Protein AF-A0A853I9T3-F1 (afdb_monomer_lite)

pLDDT: mean 93.99, std 6.18, range [61.59, 98.19]

Structure (mmCIF, N/CA/C/O backbone):
data_AF-A0A853I9T3-F1
#
_entry.id   AF-A0A853I9T3-F1
#
loop_
_atom_site.group_PDB
_atom_site.id
_atom_site.type_symbol
_atom_site.label_atom_id
_atom_site.label_alt_id
_atom_site.label_comp_id
_atom_site.label_asym_id
_atom_site.label_entity_id
_atom_site.label_seq_id
_atom_site.pdbx_PDB_ins_code
_atom_site.Cartn_x
_atom_site.Cartn_y
_atom_site.Cartn_z
_atom_site.occupancy
_atom_site.B_iso_or_equiv
_atom_site.auth_seq_id
_atom_site.auth_comp_id
_atom_site.auth_asym_id
_atom_site.auth_atom_id
_atom_site.pdbx_PDB_model_num
ATOM 1 N N . MET A 1 1 ? 28.305 0.179 -9.674 1.00 61.59 1 MET A N 1
ATOM 2 C CA . MET A 1 1 ? 27.146 0.041 -8.767 1.00 61.59 1 MET A CA 1
ATOM 3 C C . MET A 1 1 ? 25.901 0.113 -9.632 1.00 61.59 1 MET A C 1
ATOM 5 O O . MET A 1 1 ? 25.842 1.015 -10.455 1.00 61.59 1 MET A O 1
ATOM 9 N N . THR A 1 2 ? 24.987 -0.848 -9.522 1.00 75.50 2 THR A N 1
ATOM 10 C CA . THR A 1 2 ? 23.729 -0.854 -10.292 1.00 75.50 2 THR A CA 1
ATOM 11 C C . THR A 1 2 ? 22.694 -0.004 -9.562 1.00 75.50 2 THR A C 1
ATOM 13 O O . THR A 1 2 ? 22.646 -0.061 -8.330 1.00 75.50 2 THR A O 1
ATOM 16 N N . ASN A 1 3 ? 21.903 0.779 -10.298 1.00 84.31 3 ASN A N 1
ATOM 17 C CA . ASN A 1 3 ? 20.732 1.452 -9.737 1.00 84.31 3 ASN A CA 1
ATOM 18 C C . ASN A 1 3 ? 19.793 0.395 -9.153 1.00 84.31 3 ASN A C 1
ATOM 20 O O . ASN A 1 3 ? 19.663 -0.686 -9.729 1.00 84.31 3 ASN A O 1
ATOM 24 N N . ARG A 1 4 ? 19.185 0.695 -8.006 1.00 92.12 4 ARG A N 1
ATOM 25 C CA . ARG A 1 4 ? 18.107 -0.131 -7.462 1.00 92.12 4 ARG A CA 1
ATOM 26 C C . ARG A 1 4 ? 16.869 0.708 -7.277 1.00 92.12 4 ARG A C 1
ATOM 28 O O . ARG A 1 4 ? 16.922 1.708 -6.565 1.00 92.12 4 ARG A O 1
ATOM 35 N N . GLU A 1 5 ? 15.782 0.312 -7.901 1.00 94.12 5 GLU A N 1
ATOM 36 C CA . GLU A 1 5 ? 14.533 1.049 -7.943 1.00 94.12 5 GLU A CA 1
ATOM 37 C C . GLU A 1 5 ? 13.393 0.099 -7.608 1.00 94.12 5 GLU A C 1
ATOM 39 O O . GLU A 1 5 ? 13.435 -1.077 -7.934 1.00 94.12 5 GLU A O 1
ATOM 44 N N . PHE A 1 6 ? 12.401 0.582 -6.872 1.00 95.88 6 PHE A N 1
ATOM 45 C CA . PHE A 1 6 ? 11.186 -0.179 -6.615 1.00 95.88 6 PHE A CA 1
ATOM 46 C C . PHE A 1 6 ? 10.064 0.757 -6.191 1.00 95.88 6 PHE A C 1
ATOM 48 O O . PHE A 1 6 ? 10.283 1.858 -5.675 1.00 95.88 6 PHE A O 1
ATOM 55 N N . ALA A 1 7 ? 8.835 0.286 -6.362 1.00 97.25 7 ALA A N 1
ATOM 56 C CA . ALA A 1 7 ? 7.654 0.955 -5.851 1.00 97.25 7 ALA A CA 1
ATOM 57 C C . ALA A 1 7 ? 6.755 -0.020 -5.093 1.00 97.25 7 ALA A C 1
ATOM 59 O O . ALA A 1 7 ? 6.754 -1.232 -5.341 1.00 97.25 7 ALA A O 1
ATOM 60 N N . TYR A 1 8 ? 5.957 0.531 -4.183 1.00 97.88 8 TYR A N 1
ATOM 61 C CA . TYR A 1 8 ? 4.930 -0.206 -3.456 1.00 97.88 8 TYR A CA 1
ATOM 62 C C . TYR A 1 8 ? 3.702 0.663 -3.186 1.00 97.88 8 TYR A C 1
ATOM 64 O O . TYR A 1 8 ? 3.801 1.871 -2.948 1.00 97.88 8 TYR A O 1
ATOM 72 N N . LEU A 1 9 ? 2.532 0.029 -3.179 1.00 97.44 9 LEU A N 1
ATOM 73 C CA . LEU A 1 9 ? 1.310 0.617 -2.649 1.00 97.44 9 LEU A CA 1
ATOM 74 C C . LEU A 1 9 ? 1.428 0.656 -1.130 1.00 97.44 9 LEU A C 1
ATOM 76 O O . LEU A 1 9 ? 1.777 -0.344 -0.503 1.00 97.44 9 LEU A O 1
ATOM 80 N N . ARG A 1 10 ? 1.119 1.802 -0.532 1.00 97.81 10 ARG A N 1
ATOM 81 C CA . ARG A 1 10 ? 1.136 1.993 0.912 1.00 97.81 10 ARG A CA 1
ATOM 82 C C . ARG A 1 10 ? -0.187 2.564 1.391 1.00 97.81 10 ARG A C 1
ATOM 84 O O . ARG A 1 10 ? -0.663 3.579 0.888 1.00 97.81 10 ARG A O 1
ATOM 91 N N . ILE A 1 11 ? -0.733 1.916 2.412 1.00 97.50 11 ILE A N 1
ATOM 92 C CA . ILE A 1 11 ? -1.939 2.330 3.119 1.00 97.50 11 ILE A CA 1
ATOM 93 C C . ILE A 1 11 ? -1.563 2.535 4.582 1.00 97.50 11 ILE A C 1
ATOM 95 O O . ILE A 1 11 ? -0.935 1.675 5.201 1.00 97.50 11 ILE A O 1
ATOM 99 N N . THR A 1 12 ? -1.897 3.701 5.129 1.00 97.69 12 THR A N 1
ATOM 100 C CA . THR A 1 12 ? -1.581 4.057 6.519 1.00 97.69 12 THR A CA 1
ATOM 101 C C . THR A 1 12 ? -2.760 4.706 7.215 1.00 97.69 12 THR A C 1
ATOM 103 O O . THR A 1 12 ? -3.465 5.507 6.607 1.00 97.69 12 THR A O 1
ATOM 106 N N . GLY A 1 13 ? -2.919 4.416 8.501 1.00 96.12 13 GLY A N 1
ATOM 107 C CA . GLY A 1 13 ? -3.937 5.012 9.365 1.00 96.12 13 GLY A CA 1
ATOM 108 C C . GLY A 1 13 ? 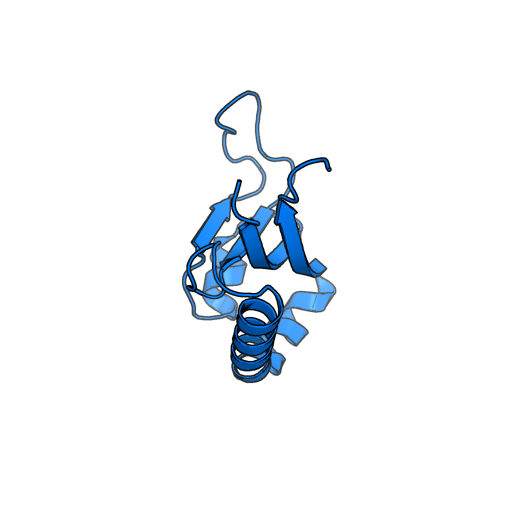-3.849 4.435 10.772 1.00 96.12 13 GLY A C 1
ATOM 109 O O . GLY A 1 13 ? -2.808 3.900 11.153 1.00 96.12 13 GLY A O 1
ATOM 110 N N . SER A 1 14 ? -4.931 4.533 11.532 1.00 95.50 14 SER A N 1
ATOM 111 C CA . SER A 1 14 ? -5.009 3.977 12.887 1.00 95.50 14 SER A CA 1
ATOM 112 C C . SER A 1 14 ? -5.553 2.544 12.897 1.00 95.50 14 SER A C 1
ATOM 114 O O . SER A 1 14 ? -6.220 2.095 11.959 1.00 95.50 14 SER A O 1
ATOM 116 N N . GLY A 1 15 ? -5.289 1.820 13.983 1.00 94.69 15 GLY A N 1
ATOM 117 C CA . GLY A 1 15 ? -5.844 0.489 14.236 1.00 94.69 15 GLY A CA 1
ATOM 118 C C . GLY A 1 15 ? -5.035 -0.675 13.653 1.00 94.69 15 GLY A C 1
ATOM 119 O O . GLY A 1 15 ? -3.808 -0.686 13.704 1.00 94.69 15 GLY A O 1
ATOM 120 N N . SER A 1 16 ? -5.728 -1.705 13.157 1.00 96.12 16 SER A N 1
ATOM 121 C CA . SER A 1 16 ? -5.111 -2.970 12.730 1.00 96.12 16 SER A CA 1
ATOM 122 C C . SER A 1 16 ? -5.030 -3.105 11.214 1.00 96.12 16 SER A C 1
ATOM 124 O O . SER A 1 16 ? -5.985 -2.776 10.506 1.00 96.12 16 SER A O 1
ATOM 126 N N . HIS A 1 17 ? -3.913 -3.649 10.722 1.00 96.50 17 HIS A N 1
ATOM 127 C CA . HIS A 1 17 ? -3.731 -3.914 9.293 1.00 96.50 17 HIS A CA 1
ATOM 128 C C . HIS A 1 17 ? -4.682 -5.003 8.770 1.00 96.50 17 HIS A C 1
ATOM 130 O O . HIS A 1 17 ? -4.983 -5.016 7.578 1.00 96.50 17 HIS A O 1
ATOM 136 N N . CYS A 1 18 ? -5.194 -5.885 9.641 1.00 96.44 18 CYS A N 1
ATOM 137 C CA . CYS A 1 18 ? -6.109 -6.965 9.260 1.00 96.44 18 CYS A CA 1
ATOM 138 C C . CYS A 1 18 ? -7.391 -6.430 8.615 1.00 96.44 18 CYS A C 1
ATOM 140 O O . CYS A 1 18 ? -7.888 -7.030 7.670 1.00 96.44 18 CYS A O 1
ATOM 142 N N . LYS A 1 19 ? -7.875 -5.260 9.058 1.00 95.75 19 LYS A N 1
ATOM 143 C CA . LYS A 1 19 ? -9.043 -4.595 8.456 1.00 95.75 19 LYS A CA 1
ATOM 144 C C . LYS A 1 19 ? -8.799 -4.232 6.991 1.00 95.75 19 LYS A C 1
ATOM 146 O O . LYS A 1 19 ? -9.676 -4.398 6.152 1.00 95.75 19 LYS A O 1
ATOM 151 N N . VAL A 1 20 ? -7.594 -3.753 6.675 1.00 96.94 20 VAL A N 1
ATOM 152 C CA . VAL A 1 20 ? -7.211 -3.423 5.295 1.00 96.94 20 VAL A CA 1
ATOM 153 C C . VAL A 1 20 ? -7.094 -4.695 4.458 1.00 96.94 20 VAL A C 1
ATOM 155 O O . VAL A 1 20 ? -7.629 -4.734 3.352 1.00 96.94 20 VAL A O 1
ATOM 158 N N . THR A 1 21 ? -6.463 -5.746 4.992 1.00 97.31 21 THR A N 1
ATOM 159 C CA . THR A 1 21 ? -6.382 -7.062 4.335 1.00 97.31 21 THR A CA 1
ATOM 160 C C . THR A 1 21 ? -7.772 -7.620 4.015 1.00 97.31 21 THR A C 1
ATOM 162 O O . THR A 1 21 ? -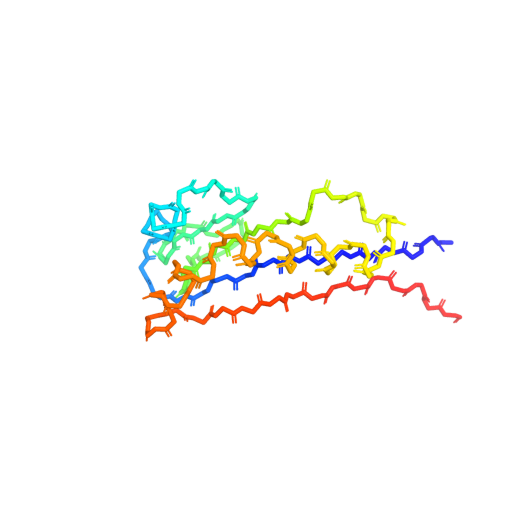7.998 -8.067 2.894 1.00 97.31 21 THR A O 1
ATOM 165 N N . GLU A 1 22 ? -8.714 -7.546 4.957 1.00 96.94 22 GLU A N 1
ATOM 166 C CA . GLU A 1 22 ? -10.091 -8.026 4.791 1.00 96.94 22 GLU A CA 1
ATOM 167 C C . GLU A 1 22 ? -10.839 -7.268 3.684 1.00 96.94 22 GLU A C 1
ATOM 169 O O . GLU A 1 22 ? -11.413 -7.888 2.789 1.00 96.94 22 GLU A O 1
ATOM 174 N N . VAL A 1 23 ? -10.770 -5.931 3.681 1.00 96.50 23 VAL A N 1
ATOM 175 C CA . VAL A 1 23 ? -11.434 -5.100 2.661 1.00 96.50 23 VAL A CA 1
ATOM 176 C C . VAL A 1 23 ? -10.830 -5.320 1.274 1.00 96.50 23 VAL A C 1
ATOM 178 O O . VAL A 1 23 ? -11.555 -5.459 0.283 1.00 96.50 23 VAL A O 1
ATOM 181 N N . LEU A 1 24 ? -9.499 -5.365 1.177 1.00 95.31 24 LEU A N 1
ATOM 182 C CA . LEU A 1 24 ? -8.824 -5.573 -0.102 1.00 95.31 24 LEU A CA 1
ATOM 183 C C . LEU A 1 24 ? -8.968 -7.019 -0.594 1.00 95.31 24 LEU A C 1
ATOM 185 O O . LEU A 1 24 ? -9.064 -7.243 -1.804 1.00 95.31 24 LEU A O 1
ATOM 189 N N . GLY A 1 25 ? -9.081 -7.987 0.318 1.00 95.12 25 GLY A N 1
ATOM 190 C CA . GLY A 1 25 ? -9.096 -9.418 0.013 1.00 95.12 25 GLY A CA 1
ATOM 191 C C . GLY A 1 25 ? -7.752 -9.905 -0.529 1.00 95.12 25 GLY A C 1
ATOM 192 O O . GLY A 1 25 ? -7.719 -10.765 -1.407 1.00 95.12 25 GLY A O 1
ATOM 193 N N . ARG A 1 26 ? -6.648 -9.295 -0.080 1.00 93.62 26 ARG A N 1
ATOM 194 C CA . ARG A 1 26 ? -5.290 -9.595 -0.542 1.00 93.62 26 ARG A CA 1
ATOM 195 C C . ARG A 1 26 ? -4.299 -9.479 0.603 1.00 93.62 26 ARG A C 1
ATOM 197 O O . ARG A 1 26 ? -4.399 -8.558 1.410 1.00 93.62 26 ARG A O 1
ATOM 204 N N . GLU A 1 27 ? -3.319 -10.372 0.617 1.00 95.56 27 GLU A N 1
ATOM 205 C CA . GLU A 1 27 ? -2.238 -10.331 1.596 1.00 95.56 27 GLU A CA 1
ATOM 206 C C . GLU A 1 27 ? -1.222 -9.218 1.282 1.00 95.56 27 GLU A C 1
ATOM 208 O O . GLU A 1 27 ? -0.846 -9.037 0.116 1.00 95.56 27 GLU A O 1
ATOM 213 N N . PRO A 1 28 ? -0.767 -8.465 2.300 1.00 96.94 28 PRO A N 1
ATOM 214 C CA . PRO A 1 28 ? 0.305 -7.493 2.146 1.00 96.94 28 PRO A CA 1
ATOM 215 C C . PRO A 1 28 ? 1.658 -8.180 1.942 1.00 96.94 28 PRO A C 1
ATOM 217 O O . PRO A 1 28 ? 1.905 -9.283 2.421 1.00 96.94 28 PRO A O 1
ATOM 220 N N . SER A 1 29 ? 2.586 -7.466 1.310 1.00 97.00 29 SER A N 1
ATOM 221 C CA . SER A 1 29 ? 4.012 -7.812 1.332 1.00 97.00 29 SER A CA 1
ATOM 222 C C . SER A 1 29 ? 4.657 -7.484 2.681 1.00 97.00 29 SER A C 1
ATOM 224 O O . SER A 1 29 ? 5.561 -8.183 3.126 1.00 97.00 29 SER A O 1
ATOM 226 N N . GLU A 1 30 ? 4.205 -6.413 3.332 1.00 96.25 30 GLU A N 1
ATOM 227 C CA . GLU A 1 30 ? 4.645 -6.014 4.667 1.00 96.25 30 GLU A CA 1
ATOM 228 C C . GLU A 1 30 ? 3.494 -5.292 5.371 1.00 96.25 30 GLU A C 1
ATOM 230 O O . GLU A 1 30 ? 2.830 -4.438 4.775 1.00 96.25 30 GLU A O 1
ATOM 235 N N . ALA A 1 31 ? 3.257 -5.610 6.640 1.00 97.19 31 ALA A N 1
ATOM 236 C CA . ALA A 1 31 ? 2.258 -4.915 7.431 1.00 97.19 31 ALA A CA 1
ATOM 237 C C . ALA A 1 31 ? 2.603 -4.904 8.919 1.00 97.19 31 ALA A C 1
ATOM 239 O O . ALA A 1 31 ? 3.333 -5.760 9.413 1.00 97.19 31 ALA A O 1
ATOM 240 N N . TRP A 1 32 ? 2.060 -3.916 9.620 1.00 97.00 32 TRP A N 1
ATOM 241 C CA . TRP A 1 32 ? 2.049 -3.838 11.076 1.00 97.00 32 TRP A CA 1
ATOM 242 C C . TRP A 1 32 ? 0.836 -3.028 11.526 1.00 97.00 32 TRP A C 1
ATOM 244 O O . TRP A 1 32 ? 0.369 -2.129 10.819 1.00 97.00 32 TRP A O 1
ATOM 254 N N . SER A 1 33 ? 0.330 -3.332 12.712 1.00 97.12 33 SER A N 1
ATOM 255 C CA . SER A 1 33 ? -0.747 -2.597 13.364 1.00 97.12 33 SER A CA 1
ATOM 256 C C . SER A 1 33 ? -0.191 -1.486 14.251 1.00 97.12 33 SER A C 1
ATOM 258 O O . SER A 1 33 ? 0.973 -1.477 14.655 1.00 97.12 33 SER A O 1
ATOM 260 N N . GLU A 1 34 ? -1.042 -0.519 14.562 1.00 96.06 34 GLU A N 1
ATOM 261 C CA . GLU A 1 34 ? -0.773 0.425 15.636 1.00 96.06 34 GLU A CA 1
ATOM 262 C C . GLU A 1 34 ? -0.646 -0.325 16.971 1.00 96.06 34 GLU A C 1
ATOM 264 O O . GLU A 1 34 ? -1.472 -1.173 17.299 1.00 96.06 34 GLU A O 1
ATOM 269 N N . GLY A 1 35 ? 0.404 -0.025 17.734 1.00 95.69 35 GLY A N 1
ATOM 270 C CA . GLY A 1 35 ? 0.711 -0.691 18.998 1.00 95.69 35 GLY A CA 1
ATOM 271 C C . GLY A 1 35 ? 1.615 -1.920 18.876 1.00 95.69 35 GLY A C 1
ATOM 272 O O . GLY A 1 35 ? 2.178 -2.325 19.894 1.00 95.69 35 GLY A O 1
ATOM 273 N N . ASP A 1 36 ? 1.840 -2.453 17.670 1.00 95.44 36 ASP A N 1
ATOM 274 C CA . ASP A 1 36 ? 2.723 -3.609 17.481 1.00 95.44 36 ASP A CA 1
ATOM 275 C C . ASP A 1 36 ? 4.176 -3.276 17.866 1.00 95.44 36 ASP A C 1
ATOM 277 O O . ASP A 1 36 ? 4.638 -2.149 17.634 1.00 95.44 36 ASP A O 1
ATOM 281 N N . PRO A 1 37 ? 4.932 -4.236 18.429 1.00 94.75 37 PRO A N 1
ATOM 282 C CA . PRO A 1 37 ? 6.323 -4.020 18.800 1.00 94.75 37 PRO A CA 1
ATOM 283 C C . PRO A 1 37 ? 7.190 -3.790 17.559 1.00 94.75 37 PRO A C 1
ATOM 285 O O . PRO A 1 37 ? 7.142 -4.533 16.579 1.00 94.75 37 PRO A O 1
ATOM 288 N N . ARG A 1 38 ? 8.034 -2.759 17.608 1.00 92.81 38 ARG A N 1
ATOM 289 C CA . ARG A 1 38 ? 8.969 -2.430 16.530 1.00 92.81 38 ARG A CA 1
ATOM 290 C C . ARG A 1 38 ? 10.322 -3.121 16.762 1.00 92.81 38 ARG A C 1
ATOM 292 O O . ARG A 1 38 ? 10.841 -3.038 17.873 1.00 92.81 38 ARG A O 1
ATOM 299 N N . PRO A 1 39 ? 10.995 -3.650 15.716 1.00 89.00 39 PRO A N 1
ATOM 300 C CA . PRO A 1 39 ? 12.259 -4.386 15.862 1.00 89.00 39 PRO A CA 1
ATOM 301 C C . PRO A 1 39 ? 13.399 -3.638 16.564 1.00 89.00 39 PRO A C 1
ATOM 303 O O . PRO A 1 39 ? 14.278 -4.256 17.151 1.00 89.00 39 PRO A O 1
ATOM 306 N N . ARG A 1 40 ? 13.431 -2.303 16.468 1.00 85.00 40 ARG A N 1
ATOM 307 C CA . ARG A 1 40 ? 14.510 -1.492 17.054 1.00 85.00 40 ARG A CA 1
ATOM 308 C C . ARG A 1 40 ? 14.161 -0.942 18.432 1.00 85.00 40 ARG A C 1
ATOM 310 O O . ARG A 1 40 ? 14.993 -1.011 19.328 1.00 85.00 40 ARG A O 1
ATOM 317 N N . LYS A 1 41 ? 12.982 -0.330 18.588 1.00 86.69 41 LYS A N 1
ATOM 318 C CA . LYS A 1 41 ? 12.547 0.282 19.851 1.00 86.69 41 LYS A CA 1
ATOM 319 C C . LYS A 1 41 ? 11.081 0.710 19.799 1.00 86.69 41 LYS A C 1
ATOM 321 O O . LYS A 1 41 ? 10.672 1.340 18.822 1.00 86.69 41 LYS A O 1
ATOM 326 N N . GLY A 1 42 ? 10.367 0.483 20.901 1.00 92.62 42 GLY A N 1
ATOM 327 C CA . GLY A 1 42 ? 8.999 0.956 21.118 1.00 92.62 42 GLY A CA 1
ATOM 328 C C . GLY A 1 42 ? 7.974 0.240 20.244 1.00 92.62 42 GLY A C 1
ATOM 329 O O . GLY A 1 42 ? 8.251 -0.827 19.702 1.00 92.62 42 GLY A O 1
ATOM 330 N N . ASN A 1 43 ? 6.809 0.864 20.094 1.00 95.44 43 ASN A N 1
ATOM 331 C CA . ASN A 1 43 ? 5.700 0.327 19.315 1.00 95.44 43 ASN A CA 1
ATOM 332 C C . ASN A 1 43 ? 5.442 1.195 18.079 1.00 95.44 43 ASN A C 1
ATOM 334 O O . ASN A 1 43 ? 5.794 2.381 18.045 1.00 95.44 43 ASN A O 1
ATOM 338 N N . TYR A 1 44 ? 4.828 0.620 17.050 1.00 94.88 44 TYR A N 1
ATOM 339 C CA . TYR A 1 44 ? 4.360 1.385 15.902 1.00 94.88 44 TYR A CA 1
ATOM 340 C C . TYR A 1 44 ? 3.239 2.345 16.322 1.00 94.88 44 TYR A C 1
ATOM 342 O O . TYR A 1 44 ? 2.260 1.942 16.935 1.00 94.88 44 TYR A O 1
ATOM 350 N N . GLN A 1 45 ? 3.380 3.628 15.981 1.00 93.94 45 GLN A N 1
ATOM 351 C CA . GLN A 1 45 ? 2.387 4.668 16.303 1.00 93.94 45 GLN A CA 1
ATOM 352 C C . GLN A 1 45 ? 1.184 4.685 15.353 1.00 93.94 45 GLN A C 1
ATOM 354 O O . GLN A 1 45 ? 0.233 5.418 15.576 1.00 93.94 45 GLN A O 1
ATOM 359 N N . PHE A 1 46 ? 1.261 3.950 14.249 1.00 95.00 46 PHE A N 1
ATOM 360 C CA . PHE A 1 46 ? 0.219 3.879 13.236 1.00 95.00 46 PHE A CA 1
ATOM 361 C C . PHE A 1 46 ? 0.330 2.547 12.503 1.00 95.00 46 PHE A C 1
ATOM 363 O O . PHE A 1 46 ? 1.417 1.964 12.406 1.00 95.00 46 PHE A O 1
ATOM 370 N N . MET A 1 47 ? -0.786 2.117 11.935 1.00 97.19 47 MET A N 1
ATOM 371 C CA . MET A 1 47 ? -0.880 0.960 11.063 1.00 97.19 47 MET A CA 1
ATOM 372 C C . MET A 1 47 ? -0.249 1.254 9.704 1.00 97.19 47 MET A C 1
ATOM 374 O O . MET A 1 47 ? -0.442 2.333 9.132 1.00 97.19 47 MET A O 1
ATOM 378 N N . CYS A 1 48 ? 0.478 0.282 9.164 1.00 97.56 48 CYS A N 1
ATOM 379 C CA . CYS A 1 48 ? 0.904 0.296 7.774 1.00 97.56 48 CYS A CA 1
ATOM 380 C C . CYS A 1 48 ? 0.563 -1.030 7.110 1.00 97.56 48 CYS A C 1
ATOM 382 O O . CYS A 1 48 ? 0.810 -2.095 7.667 1.00 97.56 48 CYS A O 1
ATOM 384 N N . TRP A 1 49 ? 0.076 -0.937 5.881 1.00 98.19 49 TRP A N 1
ATOM 385 C CA . TRP A 1 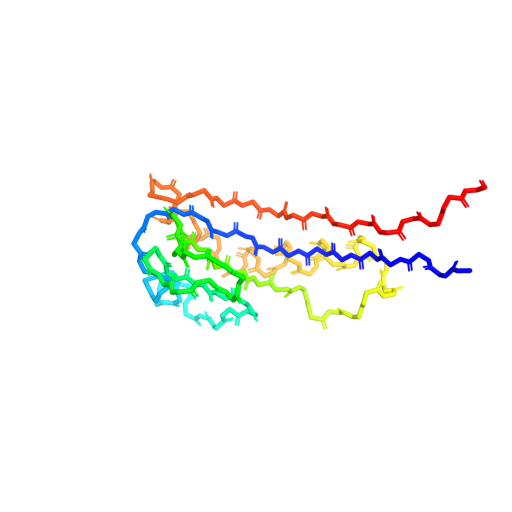49 ? -0.162 -2.057 4.989 1.00 98.19 49 TRP A CA 1
ATOM 386 C C . TRP A 1 49 ? 0.517 -1.739 3.656 1.00 98.19 49 TRP A C 1
ATOM 388 O O . TRP A 1 49 ? 0.343 -0.637 3.120 1.00 98.19 49 TRP A O 1
ATOM 398 N N . ARG A 1 50 ? 1.362 -2.644 3.157 1.00 97.69 50 ARG A N 1
ATOM 399 C CA . ARG A 1 50 ? 2.147 -2.446 1.933 1.00 97.69 50 ARG A 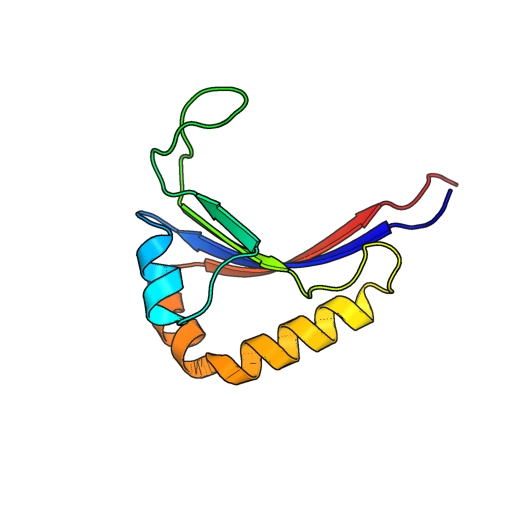CA 1
ATOM 400 C C . ARG A 1 50 ? 1.984 -3.607 0.975 1.00 97.69 50 ARG A C 1
ATOM 402 O O . ARG A 1 50 ? 2.022 -4.760 1.392 1.00 97.69 50 ARG A O 1
ATOM 409 N N . LEU A 1 51 ? 1.911 -3.289 -0.310 1.00 97.69 51 LEU A N 1
ATOM 410 C CA . LEU A 1 51 ? 1.942 -4.264 -1.391 1.00 97.69 51 LEU A CA 1
ATOM 411 C C . LEU A 1 51 ? 3.005 -3.858 -2.406 1.00 97.69 51 LEU A C 1
ATOM 413 O O . LEU A 1 51 ? 2.921 -2.786 -3.006 1.00 97.69 51 LEU A O 1
ATOM 417 N N . ASN A 1 52 ? 4.001 -4.718 -2.582 1.00 97.00 52 ASN A N 1
ATOM 418 C CA . ASN A 1 52 ? 5.040 -4.537 -3.584 1.00 97.00 52 ASN A CA 1
ATOM 419 C C . ASN A 1 52 ? 4.501 -4.928 -4.965 1.00 97.00 52 ASN A C 1
ATOM 421 O O . ASN A 1 52 ? 3.602 -5.757 -5.086 1.00 97.00 52 ASN A O 1
ATOM 425 N N . SER A 1 53 ? 5.098 -4.368 -6.009 1.00 95.50 53 SER A N 1
ATOM 426 C CA . SER A 1 53 ? 4.835 -4.746 -7.408 1.00 95.50 53 SER A CA 1
ATOM 427 C C . SER A 1 53 ? 5.246 -6.185 -7.749 1.00 95.50 53 SER A C 1
ATOM 429 O O . SER A 1 53 ? 4.780 -6.724 -8.739 1.00 95.50 53 SER A O 1
ATOM 431 N N . GLY A 1 54 ? 6.101 -6.822 -6.940 1.00 94.44 54 GLY A N 1
ATOM 432 C CA . GLY A 1 54 ? 6.534 -8.213 -7.137 1.00 94.44 54 GLY A CA 1
ATOM 433 C C . GLY A 1 54 ? 7.761 -8.390 -8.039 1.00 94.44 54 GLY A C 1
ATOM 434 O O . GLY A 1 54 ? 8.295 -9.494 -8.105 1.00 94.44 54 GLY A O 1
ATOM 435 N N . TYR A 1 55 ? 8.237 -7.318 -8.672 1.00 96.31 55 TYR A N 1
ATOM 436 C CA . TYR A 1 55 ? 9.481 -7.305 -9.445 1.00 96.31 55 TYR A CA 1
ATOM 437 C C . TYR A 1 55 ? 10.722 -7.122 -8.557 1.00 96.31 55 TYR A C 1
ATOM 439 O O . TYR A 1 55 ? 10.635 -6.580 -7.450 1.00 96.31 55 TYR A O 1
ATOM 447 N N . ASP A 1 56 ? 11.875 -7.575 -9.058 1.00 94.69 56 ASP A N 1
ATOM 448 C CA . ASP A 1 56 ? 13.191 -7.368 -8.440 1.00 94.69 56 ASP A CA 1
ATOM 449 C C . ASP A 1 56 ? 13.592 -5.886 -8.478 1.00 94.69 56 ASP A C 1
ATOM 451 O O . ASP A 1 56 ? 13.203 -5.166 -9.392 1.00 94.69 56 ASP A O 1
ATOM 455 N N . ASP A 1 57 ? 14.405 -5.434 -7.518 1.00 93.19 57 ASP A N 1
ATOM 456 C CA . ASP A 1 57 ? 14.806 -4.022 -7.403 1.00 93.19 57 ASP A CA 1
ATOM 457 C C . ASP A 1 57 ? 15.756 -3.537 -8.512 1.00 93.19 57 ASP A C 1
ATOM 459 O O . ASP A 1 57 ? 16.206 -2.394 -8.487 1.00 93.19 57 ASP A O 1
ATOM 463 N N . ARG A 1 58 ? 16.099 -4.396 -9.475 1.00 92.25 58 ARG A N 1
ATOM 464 C CA . ARG A 1 58 ? 16.870 -4.050 -10.677 1.00 92.25 58 ARG A CA 1
ATOM 465 C C . ARG A 1 58 ? 15.995 -3.699 -11.873 1.00 92.25 58 ARG A C 1
ATOM 467 O O . ARG A 1 58 ? 16.541 -3.241 -12.878 1.00 92.25 58 ARG A O 1
ATOM 474 N N . GLU A 1 59 ? 14.693 -3.955 -11.792 1.00 94.44 59 GLU A N 1
ATOM 475 C CA . GLU A 1 59 ? 13.759 -3.544 -12.832 1.00 94.44 59 GLU A CA 1
ATOM 476 C C . GLU A 1 59 ? 13.568 -2.016 -12.810 1.00 94.44 59 GLU A C 1
ATOM 478 O O . GLU A 1 59 ? 13.714 -1.385 -11.759 1.00 94.44 59 GLU A O 1
ATOM 483 N N . PRO A 1 60 ? 13.263 -1.391 -13.961 1.00 93.50 60 PRO A N 1
ATOM 484 C CA . PRO A 1 60 ? 12.983 0.040 -14.017 1.00 93.50 60 PRO A CA 1
ATOM 485 C C . PRO A 1 60 ? 11.802 0.427 -13.126 1.00 93.50 60 PRO A C 1
ATOM 487 O O . PRO A 1 60 ? 10.795 -0.288 -13.069 1.00 93.50 60 PRO A O 1
ATOM 490 N N . LEU A 1 61 ? 11.884 1.594 -12.479 1.00 94.88 61 LEU A N 1
ATOM 491 C CA . LEU A 1 61 ? 10.806 2.115 -11.635 1.00 94.88 61 LEU A CA 1
ATOM 492 C C . LEU A 1 61 ? 9.442 2.135 -12.348 1.00 94.88 61 LEU A C 1
ATOM 494 O O . LEU A 1 61 ? 8.416 1.866 -11.719 1.00 94.88 61 LEU A O 1
ATOM 498 N N . GLU A 1 62 ? 9.429 2.430 -13.648 1.00 95.81 62 GLU A N 1
ATOM 499 C CA . GLU A 1 62 ? 8.234 2.446 -14.492 1.00 95.81 62 GLU A CA 1
ATOM 500 C C . GLU A 1 62 ? 7.502 1.099 -14.466 1.00 95.81 62 GLU A C 1
ATOM 502 O O . GLU A 1 62 ? 6.295 1.077 -14.226 1.00 95.81 62 GLU A O 1
ATOM 507 N N . THR A 1 63 ? 8.231 -0.017 -14.587 1.00 96.44 63 THR A N 1
ATOM 508 C CA . THR A 1 63 ? 7.676 -1.380 -14.524 1.00 96.44 63 THR A CA 1
ATOM 509 C C . THR A 1 63 ? 6.938 -1.613 -13.206 1.00 96.44 63 THR A C 1
ATOM 511 O O . THR A 1 63 ? 5.827 -2.146 -13.175 1.00 96.44 63 THR A O 1
ATOM 514 N N . HIS A 1 64 ? 7.517 -1.161 -12.090 1.00 97.25 64 HIS A N 1
ATOM 515 C CA . HIS A 1 64 ? 6.874 -1.285 -10.784 1.00 97.25 64 HIS A CA 1
ATOM 516 C C . HIS A 1 64 ? 5.604 -0.426 -10.680 1.00 97.25 64 HIS A C 1
ATOM 518 O O . HIS A 1 64 ? 4.620 -0.861 -10.078 1.00 97.25 64 HIS A O 1
ATOM 524 N N . ILE A 1 65 ? 5.618 0.796 -11.226 1.00 97.19 65 ILE A N 1
ATOM 525 C CA . ILE A 1 65 ? 4.470 1.713 -11.186 1.00 97.19 65 ILE A CA 1
ATOM 526 C C . ILE A 1 65 ? 3.316 1.168 -12.031 1.00 97.19 65 ILE A C 1
ATOM 528 O O . ILE A 1 65 ? 2.181 1.169 -11.556 1.00 97.19 65 ILE A O 1
ATOM 532 N N . GLU A 1 66 ? 3.591 0.690 -13.244 1.00 97.69 66 GLU A N 1
ATOM 533 C CA . GLU A 1 66 ? 2.577 0.131 -14.144 1.00 97.69 66 GLU A CA 1
ATOM 534 C C . GLU A 1 66 ? 1.842 -1.047 -13.498 1.00 97.69 66 GLU A C 1
ATOM 536 O O . GLU A 1 66 ? 0.609 -1.063 -13.461 1.00 97.69 66 GLU A O 1
ATOM 541 N N . GLU A 1 67 ? 2.581 -1.973 -12.887 1.00 97.56 67 GLU A N 1
ATOM 542 C CA . GLU A 1 67 ? 2.000 -3.119 -12.185 1.00 97.56 67 GLU A CA 1
ATOM 543 C C . GLU A 1 67 ? 1.164 -2.688 -10.973 1.00 97.56 67 GLU A C 1
ATOM 545 O O . GLU A 1 67 ? 0.048 -3.167 -10.760 1.00 97.56 67 GLU A O 1
ATOM 550 N N . LEU A 1 68 ? 1.654 -1.731 -10.179 1.00 97.25 68 LEU A N 1
ATOM 551 C CA . LEU A 1 68 ? 0.889 -1.209 -9.045 1.00 97.25 68 LEU A CA 1
ATOM 552 C C . LEU A 1 68 ? -0.392 -0.517 -9.495 1.00 97.25 68 LEU A C 1
ATOM 554 O O . LEU A 1 68 ? -1.423 -0.703 -8.851 1.00 97.25 68 LEU A O 1
ATOM 558 N N . LEU A 1 69 ? -0.352 0.260 -10.578 1.00 97.19 69 LEU A N 1
ATOM 559 C CA . LEU A 1 69 ? -1.535 0.909 -11.135 1.00 97.19 69 LEU A CA 1
ATOM 560 C C . LEU A 1 69 ? -2.532 -0.121 -11.667 1.00 97.19 69 LEU A C 1
ATOM 562 O O . LEU A 1 69 ? -3.724 0.009 -11.388 1.00 97.19 69 LEU A O 1
ATOM 566 N N . TYR A 1 70 ? -2.059 -1.165 -12.353 1.00 96.56 70 TYR A N 1
ATOM 567 C CA . TYR A 1 70 ? -2.890 -2.284 -12.794 1.00 96.56 70 TYR A CA 1
ATOM 568 C C . TYR A 1 70 ? -3.598 -2.955 -11.609 1.00 96.56 70 TYR A C 1
ATOM 570 O O . TYR A 1 70 ? -4.828 -3.070 -11.594 1.00 96.56 70 TYR A O 1
ATOM 578 N N . MET A 1 71 ? -2.846 -3.304 -10.560 1.00 94.94 71 MET A N 1
ATOM 579 C CA . MET A 1 71 ? -3.402 -3.893 -9.342 1.00 94.94 71 MET A CA 1
ATOM 580 C C . MET A 1 71 ? -4.374 -2.944 -8.632 1.00 94.94 71 MET A C 1
ATOM 582 O O . MET A 1 71 ? -5.442 -3.383 -8.209 1.00 94.94 71 MET A O 1
ATOM 586 N N . CYS A 1 72 ? -4.041 -1.654 -8.514 1.00 94.69 72 CYS A N 1
ATOM 587 C CA . CYS A 1 72 ? -4.907 -0.647 -7.898 1.00 94.69 72 CYS A CA 1
ATOM 588 C C . CYS A 1 72 ? -6.226 -0.500 -8.658 1.00 94.69 72 CYS A C 1
ATOM 590 O O . CYS A 1 72 ? -7.274 -0.407 -8.023 1.00 94.69 72 CYS A O 1
ATOM 592 N N . ASN A 1 73 ? -6.194 -0.533 -9.993 1.00 95.31 73 ASN A N 1
ATOM 593 C CA . ASN A 1 73 ? -7.398 -0.468 -10.817 1.00 95.31 73 ASN A CA 1
ATOM 594 C C . ASN A 1 73 ? -8.335 -1.647 -10.536 1.00 95.31 73 ASN A C 1
ATOM 596 O O . ASN A 1 73 ? -9.535 -1.446 -10.359 1.00 95.31 73 ASN A O 1
ATOM 600 N N . ALA A 1 74 ? -7.790 -2.860 -10.406 1.00 94.19 74 ALA A N 1
ATOM 601 C CA . ALA A 1 74 ? -8.576 -4.052 -10.083 1.00 94.19 74 ALA A CA 1
ATOM 602 C C . ALA A 1 74 ? -9.261 -3.983 -8.701 1.00 94.19 74 ALA A C 1
ATOM 604 O O . ALA A 1 74 ? -10.238 -4.689 -8.459 1.00 94.19 74 ALA A O 1
ATOM 605 N N . MET A 1 75 ? -8.773 -3.131 -7.792 1.00 94.88 75 MET A N 1
ATOM 606 C CA . MET A 1 75 ? -9.314 -2.953 -6.439 1.00 94.88 75 MET A CA 1
ATOM 607 C C . MET A 1 75 ? -9.797 -1.519 -6.159 1.00 94.88 75 MET A C 1
ATOM 609 O O . MET A 1 75 ? -9.935 -1.132 -4.997 1.00 94.88 75 MET A O 1
ATOM 613 N N . GLY A 1 76 ? -10.075 -0.731 -7.203 1.00 95.25 76 GLY A N 1
ATOM 614 C CA . GLY A 1 76 ? -10.320 0.710 -7.097 1.00 95.25 76 GLY A CA 1
ATOM 615 C C . GLY A 1 76 ? -11.452 1.086 -6.137 1.00 95.25 76 GLY A C 1
ATOM 616 O O . GLY A 1 76 ? -11.276 1.964 -5.292 1.00 95.25 76 GLY A O 1
ATOM 617 N N . ASP A 1 77 ? -12.585 0.381 -6.194 1.00 96.75 77 ASP A N 1
ATOM 618 C CA . ASP A 1 77 ? -13.725 0.643 -5.302 1.00 96.75 77 ASP A CA 1
ATOM 619 C C . ASP A 1 77 ? -13.411 0.309 -3.837 1.00 96.75 77 ASP A C 1
ATOM 621 O O . ASP A 1 77 ? -13.794 1.047 -2.927 1.00 96.75 77 ASP A O 1
ATOM 625 N N . LYS A 1 78 ? -12.636 -0.755 -3.602 1.00 96.88 78 LYS A N 1
ATOM 626 C CA . LYS A 1 78 ? -12.180 -1.141 -2.261 1.00 96.88 78 LYS A CA 1
ATOM 627 C C . LYS A 1 78 ? -11.210 -0.101 -1.699 1.00 96.88 78 LYS A C 1
ATOM 629 O O . LYS A 1 78 ? -11.393 0.355 -0.574 1.00 96.88 78 LYS A O 1
ATOM 634 N N . ILE A 1 79 ? -10.244 0.360 -2.496 1.00 95.56 79 ILE A N 1
ATOM 635 C CA . ILE A 1 79 ? -9.338 1.457 -2.114 1.00 95.56 79 ILE A CA 1
ATOM 636 C C . ILE A 1 79 ? -10.129 2.734 -1.797 1.00 95.56 79 ILE A C 1
ATOM 638 O O . ILE A 1 79 ? -9.865 3.401 -0.792 1.00 95.56 79 ILE A O 1
ATOM 642 N N . ARG A 1 80 ? -11.133 3.064 -2.617 1.00 95.81 80 ARG A N 1
ATOM 643 C CA . ARG A 1 80 ? -11.996 4.226 -2.385 1.00 95.81 80 ARG A CA 1
ATOM 644 C C . ARG A 1 80 ? -12.750 4.111 -1.060 1.00 95.81 80 ARG A C 1
ATOM 646 O O . ARG A 1 80 ? -12.799 5.095 -0.329 1.00 95.81 80 ARG A O 1
ATOM 653 N N . SER A 1 81 ? -13.269 2.930 -0.715 1.00 96.25 81 SER A N 1
ATOM 654 C CA . SER A 1 81 ? -13.946 2.716 0.575 1.00 96.25 81 SER A CA 1
ATOM 655 C C . SER A 1 81 ? -13.034 2.897 1.794 1.00 96.25 81 SER A C 1
ATOM 657 O O . SER A 1 81 ? -13.524 3.268 2.854 1.00 96.25 81 SER A O 1
ATOM 659 N N . LEU A 1 82 ? -11.718 2.704 1.645 1.00 94.88 82 LEU A N 1
ATOM 660 C CA . LEU A 1 82 ? -10.733 2.907 2.715 1.00 94.88 82 LEU A CA 1
ATOM 661 C C . LEU A 1 82 ? -10.305 4.374 2.869 1.00 94.88 82 LEU A C 1
ATOM 663 O O . LEU A 1 82 ? -9.793 4.760 3.914 1.00 94.88 82 LEU A O 1
ATOM 667 N N . SER A 1 83 ? -10.497 5.201 1.842 1.00 91.44 83 SER A N 1
ATOM 668 C CA . SER A 1 83 ? -9.986 6.580 1.802 1.00 91.44 83 SER A CA 1
ATOM 669 C C . SER A 1 83 ? -10.495 7.526 2.911 1.00 91.44 83 SER A C 1
ATOM 671 O O . SER A 1 83 ? -9.756 8.456 3.239 1.00 91.44 83 SER A O 1
ATOM 673 N N . PRO A 1 84 ? -11.695 7.349 3.511 1.00 94.88 84 PRO A N 1
ATOM 674 C CA . PRO A 1 84 ? -12.125 8.172 4.646 1.00 94.88 84 PRO A CA 1
ATOM 675 C C . PRO A 1 84 ? -11.260 7.987 5.900 1.00 94.88 84 PRO A C 1
ATOM 677 O O . PRO A 1 84 ? -10.986 8.955 6.605 1.00 94.88 84 PRO A O 1
ATOM 680 N N . ASP A 1 85 ? -10.809 6.756 6.150 1.00 95.19 85 ASP A N 1
ATOM 681 C CA . ASP A 1 85 ? -10.114 6.376 7.385 1.00 95.19 85 ASP A CA 1
ATOM 682 C C . ASP A 1 85 ? -8.599 6.213 7.189 1.00 95.19 85 ASP A C 1
ATOM 684 O O . ASP A 1 85 ? -7.817 6.270 8.143 1.00 95.19 85 ASP A O 1
ATOM 688 N N . TYR A 1 86 ? -8.167 6.014 5.942 1.00 97.06 86 TYR A N 1
ATOM 689 C CA . TYR A 1 86 ? -6.797 5.666 5.598 1.00 97.06 86 TYR A CA 1
ATOM 690 C C . TYR A 1 86 ? -6.233 6.556 4.493 1.00 97.06 86 TYR A C 1
ATOM 692 O O . TYR A 1 86 ? -6.888 6.897 3.511 1.00 97.06 86 TYR A O 1
ATOM 700 N N . LYS A 1 87 ? -4.942 6.867 4.612 1.00 97.25 87 LYS A N 1
ATOM 701 C CA . LYS A 1 87 ? -4.163 7.503 3.547 1.00 97.25 87 LYS A CA 1
ATOM 702 C C . LYS A 1 87 ? -3.603 6.430 2.628 1.00 97.25 87 LYS A C 1
ATOM 704 O O . LYS A 1 87 ? -2.903 5.536 3.106 1.00 97.25 87 LYS A O 1
ATOM 709 N N . VAL A 1 88 ? -3.858 6.569 1.331 1.00 96.12 88 VAL A N 1
ATOM 710 C CA . VAL A 1 88 ? -3.411 5.643 0.284 1.00 96.12 88 VAL A CA 1
ATOM 711 C C . VAL A 1 88 ? -2.480 6.375 -0.678 1.00 96.12 88 VAL A C 1
ATOM 713 O O . VAL A 1 88 ? -2.811 7.461 -1.148 1.00 96.12 88 VAL A O 1
ATOM 716 N N . TYR A 1 89 ? -1.306 5.812 -0.949 1.00 95.88 89 TYR A N 1
ATOM 717 C CA . TYR A 1 89 ? -0.328 6.388 -1.875 1.00 95.88 89 TYR A CA 1
ATOM 718 C C . TYR A 1 89 ? 0.601 5.312 -2.441 1.00 95.88 89 TYR A C 1
ATOM 720 O O . TYR A 1 89 ? 0.929 4.335 -1.768 1.00 95.88 89 TYR A O 1
ATOM 728 N N . ILE A 1 90 ? 1.064 5.511 -3.674 1.00 96.75 90 ILE A N 1
ATOM 729 C CA . ILE A 1 90 ? 2.183 4.750 -4.237 1.00 96.75 90 ILE A CA 1
ATOM 730 C C . ILE A 1 90 ? 3.473 5.431 -3.784 1.00 96.75 90 ILE A C 1
ATOM 732 O O . ILE A 1 90 ? 3.627 6.643 -3.922 1.00 96.75 90 ILE A O 1
ATOM 736 N N . THR A 1 91 ? 4.386 4.659 -3.200 1.00 97.19 91 THR A N 1
ATOM 737 C CA . THR A 1 91 ? 5.711 5.144 -2.807 1.00 97.19 91 THR A CA 1
ATOM 738 C C . THR A 1 91 ? 6.747 4.611 -3.781 1.00 97.19 91 THR A C 1
ATOM 740 O O . THR A 1 91 ? 6.849 3.399 -3.952 1.00 97.19 91 THR A O 1
ATOM 743 N N . CYS A 1 92 ? 7.533 5.512 -4.364 1.00 96.31 92 CYS A N 1
ATOM 744 C CA . CYS A 1 92 ? 8.634 5.193 -5.266 1.0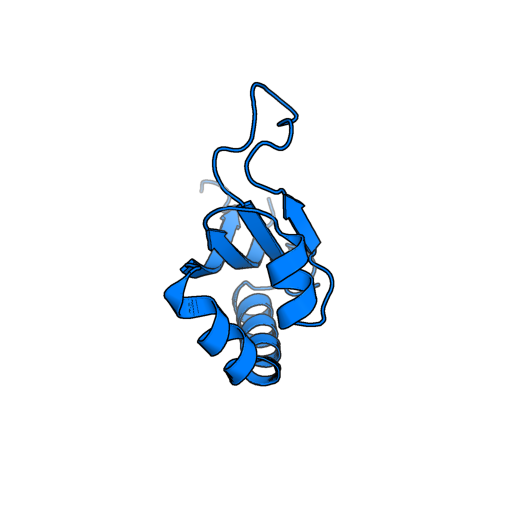0 96.31 92 CYS A CA 1
ATOM 745 C C . CYS A 1 92 ? 9.970 5.398 -4.547 1.00 96.31 92 CYS A C 1
ATOM 747 O O . CYS A 1 92 ? 10.162 6.413 -3.873 1.00 96.31 92 CYS A O 1
ATOM 749 N N . VAL A 1 93 ? 10.890 4.445 -4.680 1.00 94.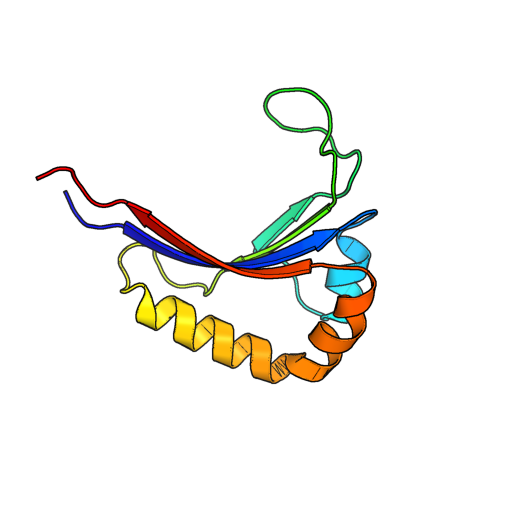69 93 VAL A N 1
ATOM 750 C CA . VAL A 1 93 ? 12.202 4.466 -4.028 1.00 94.69 93 VAL A CA 1
ATOM 751 C C . VAL A 1 93 ? 13.279 4.183 -5.067 1.00 94.69 93 VAL A C 1
ATOM 753 O O . VAL A 1 93 ? 13.169 3.225 -5.822 1.00 94.69 93 VAL A O 1
ATOM 756 N N . GLY A 1 94 ? 14.330 5.003 -5.073 1.00 92.19 94 GLY A N 1
ATOM 757 C CA . GLY A 1 94 ? 15.504 4.816 -5.920 1.00 92.19 94 GLY A CA 1
ATOM 758 C C . GLY A 1 94 ? 16.796 4.964 -5.120 1.00 92.19 94 GLY A C 1
ATOM 759 O O . GLY A 1 94 ? 16.993 5.949 -4.406 1.00 92.19 94 GLY A O 1
ATOM 760 N N . TYR A 1 95 ? 17.687 3.989 -5.252 1.00 89.19 95 TYR A N 1
ATOM 761 C CA . TYR A 1 95 ? 19.060 4.016 -4.768 1.00 89.19 95 TYR A CA 1
ATOM 762 C C . TYR A 1 95 ? 19.989 4.269 -5.950 1.00 89.19 95 TYR A C 1
ATOM 764 O O . TYR A 1 95 ? 20.364 3.356 -6.688 1.00 89.19 95 TYR A O 1
ATOM 772 N N . LEU A 1 96 ? 20.359 5.537 -6.109 1.00 84.19 96 LEU A N 1
ATOM 773 C CA . LEU A 1 96 ? 21.253 5.993 -7.163 1.00 84.19 96 LEU A CA 1
ATOM 774 C C . LEU A 1 96 ? 22.675 6.123 -6.597 1.00 84.19 96 LEU A C 1
ATOM 776 O O . LEU A 1 96 ? 22.873 6.849 -5.614 1.00 84.19 96 LEU A O 1
ATOM 780 N N . PRO A 1 97 ? 23.679 5.439 -7.176 1.00 79.69 97 PRO A N 1
ATOM 781 C CA . PRO A 1 97 ? 25.070 5.638 -6.795 1.00 79.69 97 PRO A CA 1
ATOM 782 C C . PRO A 1 97 ? 25.452 7.110 -6.980 1.00 79.69 97 PRO A C 1
ATOM 784 O O . PRO A 1 97 ? 25.105 7.721 -7.994 1.00 79.69 97 PRO A O 1
ATOM 787 N N . ARG A 1 98 ? 26.177 7.694 -6.017 1.00 75.19 98 ARG A N 1
ATOM 788 C CA . ARG A 1 98 ? 26.759 9.030 -6.212 1.00 75.19 98 ARG A CA 1
ATOM 789 C C . ARG A 1 98 ? 27.759 8.962 -7.372 1.00 75.19 98 ARG A C 1
ATOM 791 O O . ARG A 1 98 ? 28.578 8.044 -7.399 1.00 75.19 98 ARG A O 1
ATOM 798 N N . LYS A 1 99 ? 27.627 9.898 -8.316 1.00 62.88 99 LYS A N 1
ATOM 799 C CA . LYS A 1 99 ? 28.564 10.092 -9.430 1.00 62.88 99 LYS A CA 1
ATOM 800 C C . LYS A 1 99 ? 29.940 10.504 -8.923 1.00 62.88 99 LYS A C 1
ATOM 802 O O . LYS A 1 99 ? 29.979 11.250 -7.918 1.00 62.88 99 LYS A O 1
#

Radius of gyration: 14.73 Å; chains: 1; bounding box: 42×20×36 Å

Foldseek 3Di:
DAKFKWKKKKKKFAAACVVLCVLQVDAAPDWDHAQPADPPDGTHNIIMGIHTLPDGRRDDHVSRVVSNVVSCVVRVVSVVVCVVGIDIDMDMDMDDDDD

Sequence (99 aa):
MTNREFAYLRITGSGSHCKVTEVLGREPSEAWSEGDPRPRKGNYQFMCWRLNSGYDDREPLETHIEELLYMCNAMGDKIRSLSPDYKVYITCVGYLPRK

Organism: NCBI:txid2994442

InterPro domains:
  IPR025459 Domain of unknown function DUF4279 [PF14106] (7-94)

Secondary structure (DSSP, 8-state):
---EEEEEEEEEESS-HHHHHHHHTS--SEEE-TTPBPSSSSB-SSEEEEEE-SS-TTS-HHHHHHHHHHHHHHTHHHHHHHTTT-EEEEEEEEEPPP-